Protein AF-A0A7C7PRW0-F1 (afdb_monomer)

Radius of gyration: 18.54 Å; Cα contacts (8 Å, |Δi|>4): 49; chains: 1; bounding box: 54×27×44 Å

Secondary structure (DSSP, 8-state):
-------------------GGGHHHHHHHHHHTT---EEEEEETTEEEEEE-SSGGG--

Foldseek 3Di:
DDDPPPPVPDPPPPDDDDDLVCQQVVCVVCVVVVHWDWDWAQDPNDTDIDTDNGSVRYD

Nearest PDB structures (foldseek):
  3p1z-assembly3_J  TM=3.395E-01  e=3.320E+00  Aeropyrum pernix
  7jpn-assembly1_A  TM=2.301E-01  e=7.554E+00  Bos taurus
  8tah-assembly1_A  TM=2.304E-01  e=7.554E+00  Bos taurus

Mean predicted aligned error: 9.17 Å

pLDDT: mean 85.27, std 14.04, range [42.97, 97.06]

Structure (mmCIF, N/CA/C/O backbone):
data_AF-A0A7C7PRW0-F1
#
_entry.id   AF-A0A7C7PRW0-F1
#
loop_
_atom_site.group_PDB
_atom_site.id
_atom_site.type_symbol
_atom_site.label_atom_id
_atom_site.label_alt_id
_atom_site.label_comp_id
_atom_site.label_asym_id
_atom_site.label_entity_id
_atom_site.label_seq_id
_atom_site.pdbx_PDB_ins_code
_atom_site.Cartn_x
_atom_site.Cartn_y
_atom_site.Cartn_z
_atom_site.occupancy
_atom_site.B_iso_or_equiv
_atom_site.auth_seq_id
_atom_site.auth_comp_id
_atom_site.auth_asym_id
_atom_site.auth_atom_id
_atom_site.pdbx_PDB_model_num
ATOM 1 N N . MET A 1 1 ? 37.665 3.365 29.857 1.00 42.97 1 MET A N 1
ATOM 2 C CA . MET A 1 1 ? 36.499 2.465 29.899 1.00 42.97 1 MET A CA 1
ATOM 3 C C . MET A 1 1 ? 35.783 2.609 28.570 1.00 42.97 1 MET A C 1
ATOM 5 O O . MET A 1 1 ? 35.207 3.648 28.303 1.00 42.97 1 MET A O 1
ATOM 9 N N . THR A 1 2 ? 36.061 1.619 27.730 1.00 48.06 2 THR A N 1
ATOM 10 C CA . THR A 1 2 ? 35.556 1.220 26.410 1.00 48.06 2 THR A CA 1
ATOM 11 C C . THR A 1 2 ? 34.590 2.140 25.664 1.00 48.06 2 THR A C 1
ATOM 13 O O . THR A 1 2 ? 33.510 2.469 26.144 1.00 48.06 2 THR A O 1
ATOM 16 N N . ALA A 1 3 ? 34.997 2.440 24.429 1.00 52.06 3 ALA A N 1
ATOM 17 C CA . ALA A 1 3 ? 34.171 2.816 23.295 1.00 52.06 3 ALA A CA 1
ATOM 18 C C . ALA A 1 3 ? 32.777 2.167 23.344 1.00 52.06 3 ALA A C 1
ATOM 20 O O . ALA A 1 3 ? 32.635 0.976 23.073 1.00 52.06 3 ALA A O 1
ATOM 21 N N . LEU A 1 4 ? 31.742 2.958 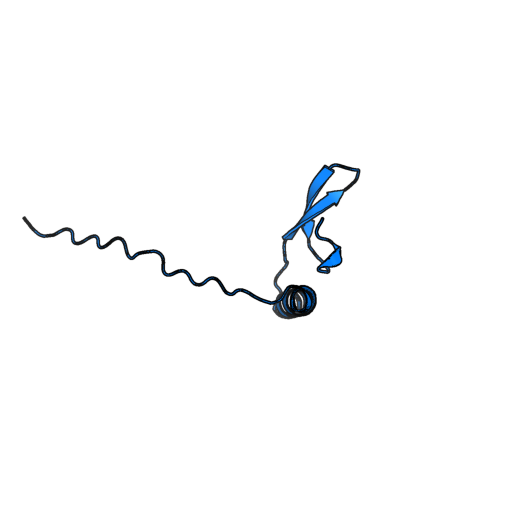23.634 1.00 59.66 4 LEU A N 1
ATOM 22 C CA . LEU A 1 4 ? 30.459 2.721 22.988 1.00 59.66 4 LEU A CA 1
ATOM 23 C C . LEU A 1 4 ? 30.536 3.437 21.645 1.00 59.66 4 LEU A C 1
ATOM 25 O O . LEU A 1 4 ? 30.049 4.551 21.468 1.00 59.66 4 LEU A O 1
ATOM 29 N N . ASP A 1 5 ? 31.198 2.764 20.711 1.00 55.12 5 ASP A N 1
ATOM 30 C CA . ASP A 1 5 ? 30.961 2.915 19.285 1.00 55.12 5 ASP A CA 1
ATOM 31 C C . ASP A 1 5 ? 29.503 2.498 19.030 1.00 55.12 5 ASP A C 1
ATOM 33 O O . ASP A 1 5 ? 29.187 1.402 18.579 1.00 55.12 5 ASP A O 1
ATOM 37 N N . ARG A 1 6 ? 28.558 3.345 19.444 1.00 59.06 6 ARG A N 1
ATOM 38 C CA . ARG A 1 6 ? 27.232 3.349 18.850 1.00 59.06 6 ARG A CA 1
ATOM 39 C C . ARG A 1 6 ? 27.392 4.219 17.622 1.00 59.06 6 ARG A C 1
ATOM 41 O O . ARG A 1 6 ? 26.931 5.356 17.613 1.00 59.06 6 ARG A O 1
ATOM 48 N N . ALA A 1 7 ? 28.081 3.696 16.608 1.00 58.41 7 ALA A N 1
ATOM 49 C CA . ALA A 1 7 ? 27.770 4.076 15.249 1.00 58.41 7 ALA A CA 1
ATOM 50 C C . ALA A 1 7 ? 26.253 3.898 15.139 1.00 58.41 7 ALA A C 1
ATOM 52 O O . ALA A 1 7 ? 25.736 2.779 15.100 1.00 58.41 7 ALA A O 1
ATOM 53 N N . ALA A 1 8 ? 25.518 5.001 15.273 1.00 61.03 8 ALA A N 1
ATOM 54 C CA . ALA A 1 8 ? 24.129 5.046 14.892 1.00 61.03 8 ALA A CA 1
ATOM 55 C C . ALA A 1 8 ? 24.188 4.710 13.413 1.00 61.03 8 ALA A C 1
ATOM 57 O O . ALA A 1 8 ? 24.606 5.553 12.626 1.00 61.03 8 ALA A O 1
ATOM 58 N N . ALA A 1 9 ? 23.952 3.439 13.077 1.00 63.81 9 ALA A N 1
ATOM 59 C CA . ALA A 1 9 ? 23.914 3.004 11.700 1.00 63.81 9 ALA A CA 1
ATOM 60 C C . ALA A 1 9 ? 22.958 3.973 11.018 1.00 63.81 9 ALA A C 1
ATOM 62 O O . ALA A 1 9 ? 21.780 4.022 11.388 1.00 63.81 9 ALA A O 1
ATOM 63 N N . GLU A 1 10 ? 23.498 4.828 10.148 1.00 64.94 10 GLU A N 1
ATOM 64 C CA . GLU A 1 10 ? 22.680 5.784 9.425 1.00 64.94 10 GLU A CA 1
ATOM 65 C C . GLU A 1 10 ? 21.574 4.961 8.770 1.00 64.94 10 GLU A C 1
ATOM 67 O O . GLU A 1 10 ? 21.876 3.898 8.208 1.00 64.94 10 GLU A O 1
ATOM 72 N N . PRO A 1 11 ? 20.295 5.340 8.937 1.00 71.06 11 PRO A N 1
ATOM 73 C CA . PRO A 1 11 ? 19.218 4.582 8.337 1.00 71.06 11 PRO A CA 1
ATOM 74 C C . PRO A 1 11 ? 19.499 4.542 6.841 1.00 71.06 11 PRO A C 1
ATOM 76 O O . PRO A 1 11 ? 19.447 5.563 6.161 1.00 71.06 11 PRO A O 1
ATOM 79 N N . VAL A 1 12 ? 19.879 3.360 6.354 1.00 78.62 12 VAL A N 1
ATOM 80 C CA . VAL A 1 12 ? 20.101 3.147 4.931 1.00 78.62 12 VAL A CA 1
ATOM 81 C C . VAL A 1 12 ? 18.755 3.396 4.282 1.00 78.62 12 VAL A C 1
ATOM 83 O O . VAL A 1 12 ? 17.812 2.634 4.512 1.00 78.62 12 VAL A O 1
ATOM 86 N N . ASP A 1 13 ? 18.658 4.482 3.525 1.00 80.75 13 ASP A N 1
ATOM 87 C CA . ASP A 1 13 ? 17.470 4.780 2.748 1.00 80.75 13 ASP A CA 1
ATOM 88 C C . ASP A 1 13 ? 17.270 3.642 1.739 1.00 80.75 13 ASP A C 1
ATOM 90 O O . ASP A 1 13 ? 18.113 3.375 0.883 1.00 80.75 13 ASP A O 1
ATOM 94 N N . ARG A 1 14 ? 16.179 2.895 1.919 1.00 86.62 14 ARG A N 1
ATOM 9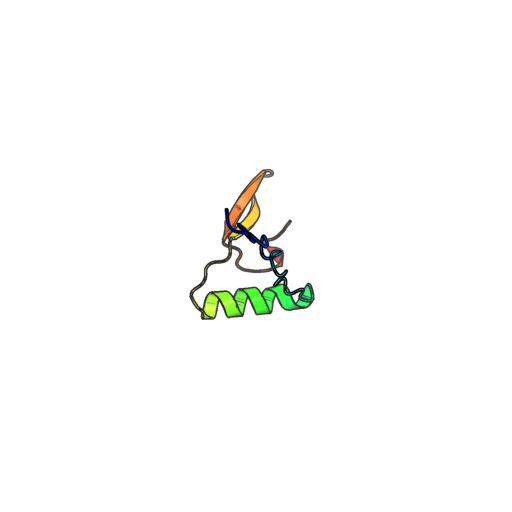5 C CA . ARG A 1 14 ? 15.761 1.798 1.030 1.00 86.62 14 ARG A CA 1
ATOM 96 C C . ARG A 1 14 ? 14.538 2.202 0.219 1.00 86.62 14 ARG A C 1
ATOM 98 O O . ARG A 1 14 ? 13.728 1.351 -0.147 1.00 86.62 14 ARG A O 1
ATOM 105 N N . SER A 1 15 ? 14.379 3.502 -0.005 1.00 88.44 15 SER A N 1
ATOM 106 C CA . SER A 1 15 ? 13.256 4.033 -0.753 1.00 88.44 15 SER A CA 1
ATOM 107 C C . SER A 1 15 ? 13.376 3.598 -2.210 1.00 88.44 15 SER A C 1
ATOM 109 O O . SER A 1 15 ? 14.421 3.735 -2.843 1.00 88.44 15 SER A O 1
ATOM 111 N N . VAL A 1 16 ? 12.289 3.049 -2.747 1.00 89.38 16 VAL A N 1
ATOM 112 C CA . VAL A 1 16 ? 12.172 2.720 -4.167 1.00 89.38 16 VAL A CA 1
ATOM 113 C C . VAL A 1 16 ? 11.215 3.730 -4.777 1.00 89.38 16 VAL A C 1
ATOM 115 O O . VAL A 1 16 ? 10.047 3.785 -4.401 1.00 89.38 16 VAL A O 1
ATOM 118 N N . VAL A 1 17 ? 11.721 4.542 -5.701 1.00 90.56 17 VAL A N 1
ATOM 119 C CA . VAL A 1 17 ? 10.907 5.496 -6.459 1.00 90.56 17 VAL A CA 1
ATOM 120 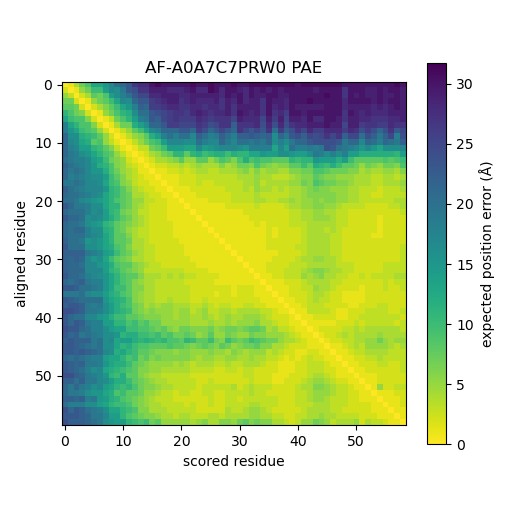C C . VAL A 1 17 ? 10.417 4.803 -7.721 1.00 90.56 17 VAL A C 1
ATOM 122 O O . VAL A 1 17 ? 11.221 4.264 -8.482 1.00 90.56 17 VAL A O 1
ATOM 125 N N . ILE A 1 18 ? 9.105 4.820 -7.942 1.00 90.69 18 ILE A N 1
ATOM 126 C CA . ILE A 1 18 ? 8.487 4.275 -9.151 1.00 90.69 18 ILE A CA 1
ATOM 127 C C . ILE A 1 18 ? 7.794 5.382 -9.956 1.00 90.69 18 ILE A C 1
ATOM 129 O O . ILE A 1 18 ? 7.367 6.379 -9.368 1.00 90.69 18 ILE A O 1
ATOM 133 N N . PRO A 1 19 ? 7.657 5.220 -11.283 1.00 93.88 19 PRO A N 1
ATOM 134 C CA . PRO A 1 19 ? 6.847 6.116 -12.102 1.00 93.88 19 PRO A CA 1
ATOM 135 C C . PRO A 1 19 ? 5.377 6.096 -11.669 1.00 93.88 19 PRO A C 1
ATOM 137 O O . PRO A 1 19 ? 4.850 5.043 -11.296 1.00 93.88 19 PRO A O 1
ATOM 140 N N . ALA A 1 20 ? 4.697 7.240 -11.754 1.00 90.38 20 ALA A N 1
ATOM 141 C CA . ALA A 1 20 ? 3.297 7.364 -11.348 1.00 90.38 20 ALA A CA 1
ATOM 142 C C . ALA A 1 20 ? 2.375 6.463 -12.185 1.00 90.38 20 ALA A C 1
ATOM 144 O O . ALA A 1 20 ? 1.467 5.836 -11.647 1.00 90.38 20 ALA A O 1
ATOM 145 N N . GLU A 1 21 ? 2.664 6.307 -13.480 1.00 93.25 21 GLU A N 1
ATOM 146 C CA . GLU A 1 21 ? 1.933 5.413 -14.383 1.00 93.25 21 GLU A CA 1
ATOM 147 C C . GLU A 1 21 ? 2.041 3.926 -14.000 1.00 93.25 21 GLU A C 1
ATOM 149 O O . GLU A 1 21 ? 1.260 3.104 -14.470 1.00 93.25 21 GLU A O 1
ATOM 154 N N . SER A 1 22 ? 3.002 3.566 -13.141 1.00 95.06 22 SER A N 1
ATOM 155 C CA . SER A 1 22 ? 3.195 2.198 -12.644 1.00 95.06 22 SER A CA 1
ATOM 156 C C . SER A 1 22 ? 2.478 1.932 -11.317 1.00 95.06 22 SER A C 1
ATOM 158 O O . SER A 1 22 ? 2.524 0.806 -10.818 1.00 95.06 22 SER A O 1
ATOM 160 N N . LEU A 1 23 ? 1.821 2.938 -10.728 1.00 92.88 23 LEU A N 1
ATOM 161 C CA . LEU A 1 23 ? 1.205 2.817 -9.408 1.00 92.88 23 LEU A CA 1
ATOM 162 C C . LEU A 1 23 ? 0.088 1.763 -9.384 1.00 92.88 23 LEU A C 1
ATOM 164 O O . LEU A 1 23 ? 0.069 0.930 -8.482 1.00 92.88 23 LEU A O 1
ATOM 168 N N . ASP A 1 24 ? -0.780 1.721 -10.398 1.00 94.69 24 ASP A N 1
ATOM 169 C CA . ASP A 1 24 ? -1.835 0.699 -10.489 1.00 94.69 24 ASP A CA 1
ATOM 170 C C . ASP A 1 24 ? -1.268 -0.725 -10.560 1.00 94.69 24 ASP A C 1
ATOM 172 O O . ASP A 1 24 ? -1.779 -1.640 -9.909 1.00 94.69 24 ASP A O 1
ATOM 176 N N . ALA A 1 25 ? -0.171 -0.914 -11.300 1.00 95.00 25 ALA A N 1
ATOM 177 C CA . ALA A 1 25 ? 0.506 -2.204 -11.391 1.00 95.00 25 ALA A CA 1
ATOM 178 C C . ALA A 1 25 ? 1.107 -2.626 -10.039 1.00 95.00 25 ALA A C 1
ATOM 180 O O . ALA A 1 25 ? 1.005 -3.794 -9.659 1.00 95.00 25 ALA A O 1
ATOM 181 N N . LEU A 1 26 ? 1.677 -1.681 -9.281 1.00 94.38 26 LEU A N 1
ATOM 182 C CA . LEU A 1 26 ? 2.171 -1.939 -7.927 1.00 94.38 26 LEU A CA 1
ATOM 183 C C . LEU A 1 26 ? 1.029 -2.325 -6.975 1.00 94.38 26 LEU A C 1
ATOM 185 O O . LEU A 1 26 ? 1.146 -3.318 -6.258 1.00 94.38 26 LEU A O 1
ATOM 189 N N . LEU A 1 27 ? -0.072 -1.567 -6.967 1.00 94.56 27 LEU A N 1
ATOM 190 C CA . LEU A 1 27 ? -1.234 -1.853 -6.118 1.00 94.56 27 LEU A CA 1
ATOM 191 C C . LEU A 1 27 ? -1.817 -3.241 -6.420 1.00 94.56 27 LEU A C 1
ATOM 193 O O . LEU A 1 27 ? -2.152 -3.985 -5.496 1.00 94.56 27 LEU A O 1
ATOM 197 N N . ALA A 1 28 ? -1.885 -3.616 -7.701 1.00 95.12 28 ALA A N 1
ATOM 198 C CA . ALA A 1 28 ? -2.301 -4.950 -8.117 1.00 95.12 28 ALA A CA 1
ATOM 199 C C . ALA A 1 28 ? -1.348 -6.042 -7.606 1.00 95.12 28 ALA A C 1
ATOM 201 O O . ALA A 1 28 ? -1.809 -6.993 -6.980 1.00 95.12 28 ALA A O 1
ATOM 202 N N . ALA A 1 29 ? -0.034 -5.877 -7.785 1.00 95.50 29 ALA A N 1
ATOM 203 C CA . ALA A 1 29 ? 0.957 -6.849 -7.321 1.00 95.50 29 ALA A CA 1
ATOM 204 C C . ALA A 1 29 ? 0.940 -7.034 -5.792 1.00 95.50 29 ALA A C 1
ATOM 206 O O . ALA A 1 29 ? 1.059 -8.154 -5.295 1.00 95.50 29 ALA A O 1
ATOM 207 N N . LEU A 1 30 ? 0.753 -5.950 -5.033 1.00 95.44 30 LEU A N 1
ATOM 208 C CA . LEU A 1 30 ? 0.623 -6.007 -3.574 1.00 95.44 30 LEU A CA 1
ATOM 209 C C . LEU A 1 30 ? -0.629 -6.782 -3.153 1.00 95.44 30 LEU A C 1
ATOM 211 O O . LEU A 1 30 ? -0.555 -7.629 -2.262 1.00 95.44 30 LEU A O 1
ATOM 215 N N . ARG A 1 31 ? -1.759 -6.542 -3.822 1.00 95.50 31 ARG A N 1
ATOM 216 C CA . ARG A 1 31 ? -3.010 -7.264 -3.572 1.00 95.50 31 ARG A CA 1
ATOM 217 C C . ARG A 1 31 ? -2.893 -8.751 -3.898 1.00 95.50 31 ARG A C 1
ATOM 219 O O . ARG A 1 31 ? -3.335 -9.569 -3.097 1.00 95.50 31 ARG A O 1
ATOM 226 N N . ASP A 1 32 ? -2.261 -9.100 -5.015 1.00 96.44 32 ASP A N 1
ATOM 227 C CA . ASP A 1 32 ? -1.996 -10.497 -5.386 1.00 96.44 32 ASP A CA 1
ATOM 228 C C . ASP A 1 32 ? -1.064 -11.182 -4.371 1.00 96.44 32 ASP A C 1
ATOM 230 O O . ASP A 1 32 ? 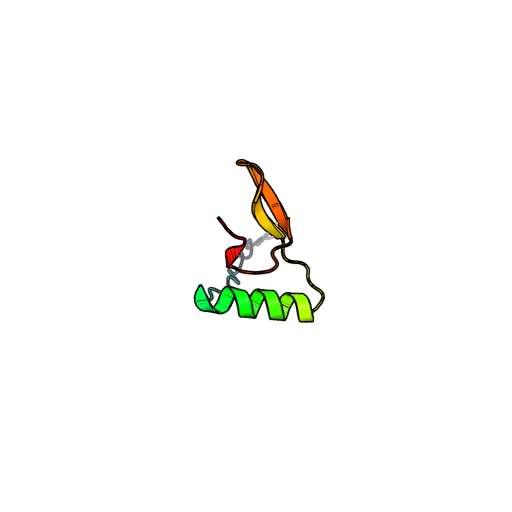-1.199 -12.373 -4.095 1.00 96.44 32 ASP A O 1
ATOM 234 N N . GLY A 1 33 ? -0.172 -10.411 -3.740 1.00 97.06 33 GLY A N 1
ATOM 235 C CA . GLY A 1 33 ? 0.638 -10.836 -2.597 1.00 97.06 33 GLY A CA 1
ATOM 236 C C . GLY A 1 33 ? -0.115 -10.935 -1.262 1.00 97.06 33 GLY A C 1
ATOM 237 O O . GLY A 1 33 ? 0.496 -11.282 -0.254 1.00 97.06 33 GLY A O 1
ATOM 238 N N . GLY A 1 34 ? -1.418 -10.632 -1.224 1.00 96.75 34 GLY A N 1
ATOM 239 C CA . GLY A 1 34 ? -2.248 -10.669 -0.015 1.00 96.75 34 GLY A CA 1
ATOM 240 C C . GLY A 1 34 ? -2.143 -9.427 0.874 1.00 96.75 34 GLY A C 1
ATOM 241 O O . GLY A 1 34 ? -2.650 -9.432 1.996 1.00 96.75 34 GLY A O 1
ATOM 242 N N . TYR A 1 35 ? -1.499 -8.360 0.398 1.00 96.50 35 TYR A N 1
ATOM 243 C CA . TYR A 1 35 ? -1.404 -7.098 1.123 1.00 96.50 35 TYR A CA 1
ATOM 244 C C . TYR A 1 35 ? -2.609 -6.202 0.837 1.00 96.50 35 TYR A C 1
ATOM 246 O O . TYR A 1 35 ? -3.137 -6.157 -0.273 1.00 96.50 35 TYR A O 1
ATOM 254 N N . GLN A 1 36 ? -3.011 -5.430 1.845 1.00 95.06 36 GLN A N 1
ATOM 255 C CA . GLN A 1 36 ? -3.982 -4.354 1.688 1.00 95.06 36 GLN A CA 1
ATOM 256 C C . GLN A 1 36 ? -3.258 -3.014 1.765 1.00 95.06 36 GLN A C 1
ATOM 258 O O . GLN A 1 36 ? -2.563 -2.735 2.742 1.00 95.06 36 GLN A O 1
ATOM 263 N N . VAL A 1 37 ? -3.437 -2.182 0.743 1.00 94.06 37 VAL A N 1
ATOM 264 C CA . VAL A 1 37 ? -2.834 -0.849 0.684 1.00 94.06 37 VAL A CA 1
ATOM 265 C C . VAL A 1 37 ? -3.850 0.178 1.161 1.00 94.06 37 VAL A C 1
ATOM 267 O O . VAL A 1 37 ? -4.997 0.173 0.719 1.00 94.06 37 VAL A O 1
ATOM 270 N N . TRP A 1 38 ? -3.426 1.045 2.077 1.00 94.44 38 TRP A N 1
ATOM 271 C CA . TRP A 1 38 ? -4.243 2.113 2.644 1.00 94.44 38 TRP A CA 1
ATOM 272 C C . TRP A 1 38 ? -3.653 3.465 2.260 1.00 94.44 38 TRP A C 1
ATOM 274 O O . TRP A 1 38 ? -2.436 3.645 2.297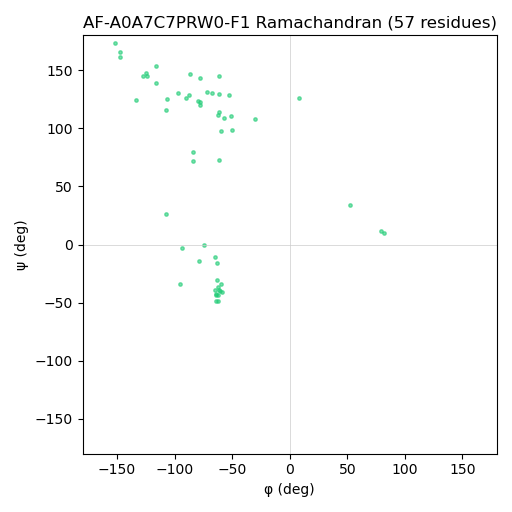 1.00 94.44 38 TRP A O 1
ATOM 284 N N . GLY A 1 39 ? -4.519 4.414 1.921 1.00 92.38 39 GLY A N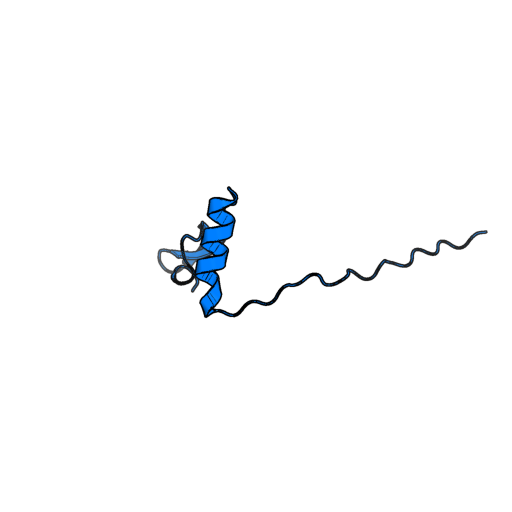 1
ATOM 285 C CA . GLY A 1 39 ? -4.1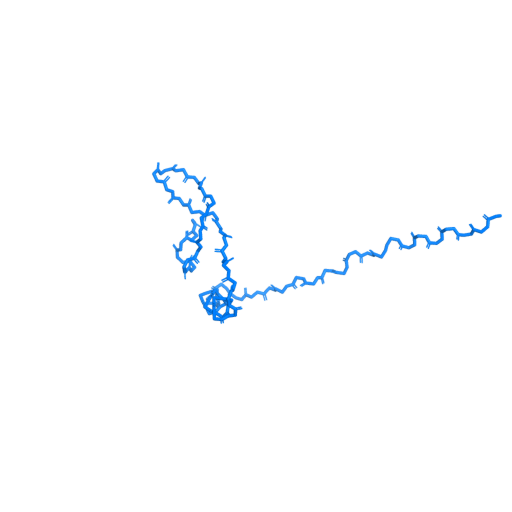33 5.774 1.566 1.00 92.38 39 GLY A CA 1
ATOM 286 C C . GLY A 1 39 ? -5.230 6.777 1.884 1.00 92.38 39 GLY A C 1
ATOM 287 O O . GLY A 1 39 ? -6.320 6.409 2.326 1.00 92.38 39 GLY A O 1
ATOM 288 N N . ALA A 1 40 ? -4.913 8.057 1.710 1.00 93.00 40 ALA A N 1
ATOM 289 C CA . ALA A 1 40 ? -5.900 9.116 1.846 1.00 93.00 40 ALA A CA 1
ATOM 290 C C . ALA A 1 40 ? -6.867 9.068 0.656 1.00 93.00 40 ALA A C 1
ATOM 292 O O . ALA A 1 40 ? -6.424 9.002 -0.486 1.00 93.00 40 ALA A O 1
ATOM 293 N N . GLN A 1 41 ? -8.164 9.113 0.941 1.00 92.12 41 GLN A N 1
ATOM 294 C CA . GLN A 1 41 ? -9.244 9.264 -0.031 1.00 92.12 41 GLN A CA 1
ATOM 295 C C . GLN A 1 41 ? -10.129 10.435 0.398 1.00 92.12 41 GLN A C 1
ATOM 297 O O . GLN A 1 41 ? -10.366 10.620 1.595 1.00 92.12 41 GLN A O 1
ATOM 302 N N . GLU A 1 42 ? -10.662 11.193 -0.557 1.00 89.62 42 GLU A N 1
ATOM 303 C CA . GLU A 1 42 ? -11.727 12.154 -0.269 1.00 89.62 42 GLU A CA 1
ATOM 304 C C . GLU A 1 42 ? -13.075 11.424 -0.168 1.00 89.62 42 GLU A C 1
ATOM 306 O O . GLU A 1 42 ? -13.493 10.716 -1.085 1.00 89.62 42 GLU A O 1
ATOM 311 N N . ARG A 1 43 ? -13.765 11.578 0.965 1.00 82.44 43 ARG A N 1
ATOM 312 C CA . ARG A 1 43 ? -15.119 11.067 1.199 1.00 82.44 43 ARG A CA 1
ATOM 313 C C . ARG A 1 43 ? -15.966 12.157 1.822 1.00 82.44 43 ARG A C 1
ATOM 315 O O . ARG A 1 43 ? -15.589 12.718 2.847 1.00 82.44 43 ARG A O 1
ATOM 322 N N . ASP A 1 44 ? -17.089 12.464 1.181 1.00 86.88 44 ASP A N 1
ATOM 323 C CA . ASP A 1 44 ? -18.030 13.492 1.639 1.00 86.88 44 ASP A CA 1
ATOM 324 C C . ASP A 1 44 ? -17.353 14.858 1.910 1.00 86.88 44 ASP A C 1
ATOM 326 O O . ASP A 1 44 ? -17.728 15.585 2.829 1.00 86.88 44 ASP A O 1
ATOM 330 N N . GLY A 1 45 ? -16.327 15.205 1.119 1.00 88.75 45 GLY A N 1
ATOM 331 C CA . GLY A 1 45 ? -15.559 16.450 1.255 1.00 88.75 45 GLY A CA 1
ATOM 332 C C . GLY A 1 45 ? -14.500 16.452 2.368 1.00 88.75 45 GLY A C 1
ATOM 333 O O . GLY A 1 45 ? -13.970 17.513 2.699 1.00 88.75 45 GLY A O 1
ATOM 334 N N . ALA A 1 46 ? -14.183 15.296 2.959 1.00 89.62 46 ALA A N 1
ATOM 335 C CA . ALA A 1 46 ? -13.135 15.140 3.964 1.00 89.62 46 ALA A CA 1
ATOM 336 C C . ALA A 1 46 ? -12.104 14.075 3.557 1.00 89.62 46 ALA A C 1
ATOM 338 O O . ALA A 1 46 ? -12.450 13.049 2.975 1.00 89.62 46 ALA A O 1
ATOM 339 N N . LEU A 1 47 ? -10.832 14.285 3.912 1.00 91.94 47 LEU A N 1
ATOM 340 C CA . LEU A 1 47 ? -9.788 13.274 3.733 1.00 91.94 47 LEU A CA 1
ATOM 341 C C . LEU A 1 47 ? -9.888 12.211 4.832 1.00 91.94 47 LEU A C 1
ATOM 343 O O . LEU A 1 47 ? -9.745 12.512 6.019 1.00 91.94 47 LEU A O 1
ATOM 347 N N . ALA A 1 48 ? -10.098 10.961 4.429 1.00 91.50 48 ALA A N 1
ATOM 348 C CA . ALA A 1 48 ? -10.146 9.798 5.307 1.00 91.50 48 ALA A CA 1
ATOM 349 C C . ALA A 1 48 ? -9.143 8.733 4.847 1.00 91.50 48 ALA A C 1
ATOM 351 O O . ALA A 1 48 ? -8.892 8.568 3.655 1.00 91.50 48 ALA A O 1
ATOM 352 N N . LEU A 1 49 ? -8.577 7.984 5.798 1.00 93.94 49 LEU A N 1
ATOM 353 C CA . LEU A 1 49 ? -7.742 6.830 5.477 1.00 93.94 49 LEU A CA 1
ATOM 354 C C . LEU A 1 49 ? -8.641 5.650 5.089 1.00 93.94 49 LEU A C 1
ATOM 356 O O . LEU A 1 49 ? -9.489 5.230 5.880 1.00 93.94 49 LEU A O 1
ATOM 360 N N . ALA A 1 50 ? -8.446 5.105 3.893 1.00 93.38 50 ALA A N 1
ATOM 361 C CA . ALA A 1 50 ? -9.245 4.005 3.370 1.00 93.38 50 ALA A CA 1
ATOM 362 C C . ALA A 1 50 ? -8.417 3.076 2.461 1.00 93.38 50 ALA A C 1
ATOM 364 O O . ALA A 1 50 ? -7.343 3.465 1.990 1.00 93.38 50 ALA A O 1
ATOM 365 N N . PRO A 1 51 ? -8.887 1.837 2.215 1.00 93.75 51 PRO A N 1
ATOM 366 C CA . PRO A 1 51 ? -8.241 0.935 1.270 1.00 93.75 51 PRO A CA 1
ATOM 367 C C . PRO A 1 51 ? -8.236 1.514 -0.150 1.00 93.75 51 PRO A C 1
ATOM 369 O O . PRO A 1 51 ? -9.291 1.898 -0.657 1.00 93.75 51 PRO A O 1
ATOM 372 N N . LEU A 1 52 ? -7.067 1.524 -0.791 1.00 93.50 52 LEU A N 1
ATOM 373 C CA . LEU A 1 52 ? -6.908 1.907 -2.194 1.00 93.50 52 LEU A CA 1
ATOM 374 C C . LEU A 1 52 ? -7.122 0.686 -3.093 1.00 93.50 52 LEU A C 1
ATOM 376 O O . LEU A 1 52 ? -6.494 -0.358 -2.901 1.00 93.50 52 LEU A O 1
ATOM 380 N N . ALA A 1 53 ? -7.991 0.824 -4.088 1.00 88.81 53 ALA A N 1
ATOM 381 C CA . ALA A 1 53 ? -8.182 -0.156 -5.149 1.00 88.81 53 ALA A CA 1
ATOM 382 C C . ALA A 1 53 ? -7.349 0.184 -6.393 1.00 88.81 53 ALA A C 1
ATOM 384 O O . ALA A 1 53 ? -6.873 -0.744 -7.060 1.00 88.81 53 ALA A O 1
ATOM 385 N N . ALA A 1 54 ? -7.171 1.480 -6.668 1.00 91.12 54 ALA A N 1
ATOM 386 C CA . ALA A 1 54 ? -6.466 2.022 -7.826 1.00 91.12 54 ALA A CA 1
ATOM 387 C C . ALA A 1 54 ? -5.757 3.350 -7.501 1.00 91.12 54 ALA A C 1
ATOM 389 O O . ALA A 1 54 ? -6.045 3.999 -6.496 1.00 91.12 54 ALA A O 1
ATOM 390 N N . ALA A 1 55 ? -4.855 3.784 -8.381 1.00 90.69 55 ALA A N 1
ATOM 391 C CA . ALA A 1 55 ? -4.176 5.076 -8.276 1.00 90.69 55 ALA A CA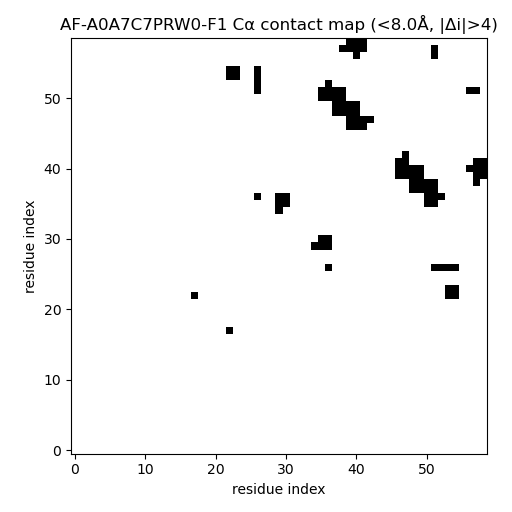 1
ATOM 392 C C . ALA A 1 55 ? -5.160 6.257 -8.296 1.00 90.69 55 ALA A C 1
ATOM 394 O O . ALA A 1 55 ? -4.949 7.246 -7.603 1.00 90.69 55 ALA A O 1
ATOM 395 N N . ALA A 1 56 ? -6.256 6.122 -9.049 1.00 91.06 56 ALA A N 1
ATOM 396 C CA . ALA A 1 56 ? -7.314 7.126 -9.167 1.00 91.06 56 ALA A CA 1
ATOM 397 C C . ALA A 1 56 ? -8.093 7.386 -7.864 1.00 91.06 56 ALA A C 1
ATOM 399 O O . ALA A 1 56 ? -8.873 8.331 -7.804 1.00 91.06 56 ALA A O 1
ATOM 400 N N . ASP A 1 57 ? -7.903 6.554 -6.838 1.00 88.31 57 ASP A N 1
ATOM 401 C CA . ASP A 1 57 ? -8.515 6.759 -5.526 1.00 88.31 57 ASP A CA 1
ATOM 402 C C . ASP A 1 57 ? -7.785 7.817 -4.681 1.00 88.31 57 ASP A C 1
ATOM 404 O O . ASP A 1 57 ? -8.301 8.248 -3.648 1.00 88.31 57 ASP A O 1
ATOM 408 N N . LEU A 1 58 ? -6.567 8.193 -5.075 1.00 87.00 58 LEU A N 1
ATOM 409 C CA . LEU A 1 58 ? -5.806 9.247 -4.414 1.00 87.00 58 LEU A CA 1
ATOM 410 C C . LEU A 1 58 ? -6.325 10.634 -4.846 1.00 87.00 58 LEU A C 1
ATOM 412 O O . LEU A 1 58 ? -6.690 10.793 -6.012 1.00 87.00 58 LEU A O 1
ATOM 416 N N . PRO A 1 59 ? -6.361 11.620 -3.927 1.00 84.06 59 PRO A N 1
ATOM 417 C CA . PRO A 1 59 ? -6.752 12.998 -4.233 1.00 84.06 59 PRO A CA 1
ATOM 418 C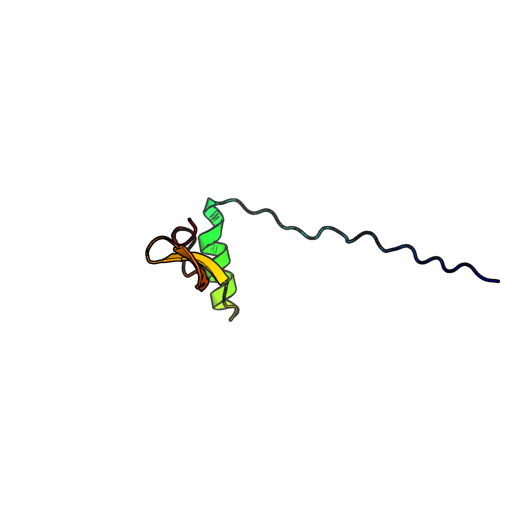 C . PRO A 1 59 ? -5.759 13.722 -5.153 1.00 84.06 59 PRO A C 1
ATOM 420 O O . PRO A 1 59 ? -4.557 13.360 -5.156 1.00 84.06 59 PRO A O 1
#

Sequence (59 aa):
MTALDRAAAEPVDRSVVIPAESLDALLAALRDGGYQVWGAQERDGALALAPLAAAADLP

Solvent-accessible surface area (backbone atoms only — not comparable to full-atom values): 3989 Å² total; per-residue (Å²): 136,76,86,81,78,70,71,71,73,71,81,76,84,79,82,79,87,72,63,76,91,47,42,47,60,49,52,48,54,40,41,76,70,73,47,84,52,71,40,58,25,73,52,98,92,39,84,41,84,41,77,53,86,47,61,82,50,47,122